Protein AF-A0A7C3FDF5-F1 (afdb_monomer)

Sequence (167 aa):
MTSFYELYRKFPKADCGYCGNASCVTALRKYFMGKFSLDECLYFKKQIYNKGDFTEKPTRKASPFPPGIRYISPCPSDSSMVTAEVSLNSSPDQIDYFDFITAEKIFGYNYGVMKISPTLGIARFEVDGKAVMAFSDGRVLVRRALDKKDAFWQLRTSIRRLWAAVN

Organism: NCBI:txid1867258

Structure (mmCIF, N/CA/C/O backbone):
data_AF-A0A7C3FDF5-F1
#
_entry.id   AF-A0A7C3FDF5-F1
#
loop_
_atom_site.group_PDB
_atom_site.id
_atom_site.type_symbol
_atom_site.label_atom_id
_atom_site.label_alt_id
_atom_site.label_comp_id
_atom_site.label_asym_id
_atom_site.label_entity_id
_atom_site.label_seq_id
_atom_site.pdbx_PDB_ins_code
_atom_site.Cartn_x
_atom_site.Cartn_y
_atom_site.Cartn_z
_atom_site.occupancy
_atom_site.B_iso_or_equiv
_atom_site.auth_seq_id
_atom_site.auth_comp_id
_atom_site.auth_asym_id
_atom_site.auth_atom_id
_atom_site.pdbx_PDB_model_num
ATOM 1 N N . MET A 1 1 ? 10.305 -3.057 16.492 1.00 65.69 1 MET A N 1
ATOM 2 C CA . MET A 1 1 ? 9.640 -2.146 15.538 1.00 65.69 1 MET A CA 1
ATOM 3 C C . MET A 1 1 ? 8.432 -2.870 14.999 1.00 65.69 1 MET A C 1
ATOM 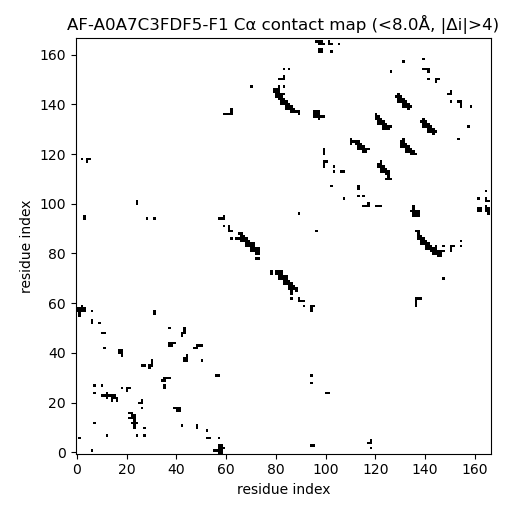5 O O . MET A 1 1 ? 8.612 -3.889 14.346 1.00 65.69 1 MET A O 1
ATOM 9 N N . THR A 1 2 ? 7.243 -2.381 15.324 1.00 81.25 2 THR A N 1
ATOM 10 C CA . THR A 1 2 ? 5.979 -2.975 14.885 1.00 81.25 2 THR A CA 1
ATOM 11 C C . THR A 1 2 ? 5.591 -2.386 13.529 1.00 81.25 2 THR A C 1
ATOM 13 O O . THR A 1 2 ? 5.561 -1.163 13.362 1.00 81.25 2 THR A O 1
ATOM 16 N N . SER A 1 3 ? 5.331 -3.244 12.546 1.00 84.31 3 SER A N 1
ATOM 17 C CA . SER A 1 3 ? 4.854 -2.840 11.219 1.00 84.31 3 SER A CA 1
ATOM 18 C C . SER A 1 3 ? 3.369 -2.467 11.251 1.00 84.31 3 SER A C 1
ATOM 20 O O . SER A 1 3 ? 2.602 -2.950 12.088 1.00 84.31 3 SER A O 1
ATOM 22 N N . PHE A 1 4 ? 2.923 -1.652 10.291 1.00 88.25 4 PHE A N 1
ATOM 23 C CA . P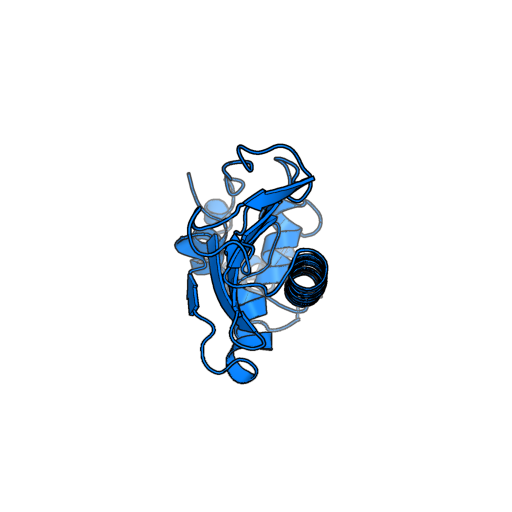HE A 1 4 ? 1.500 -1.326 10.162 1.00 88.25 4 PHE A CA 1
ATOM 24 C C . PHE A 1 4 ? 0.632 -2.582 9.992 1.00 88.25 4 PHE A C 1
ATOM 26 O O . PHE A 1 4 ? -0.439 -2.691 10.590 1.00 88.25 4 PHE A O 1
ATOM 33 N N . TYR A 1 5 ? 1.107 -3.563 9.222 1.00 88.25 5 TYR A N 1
ATOM 34 C CA . TYR A 1 5 ? 0.364 -4.798 8.997 1.00 88.25 5 TYR A CA 1
ATOM 35 C C . TYR A 1 5 ? 0.213 -5.649 10.266 1.00 88.25 5 TYR A C 1
ATOM 37 O O . TYR A 1 5 ? -0.842 -6.246 10.476 1.00 88.25 5 TYR A O 1
ATOM 45 N N . GLU A 1 6 ? 1.216 -5.689 11.145 1.00 89.19 6 GLU A N 1
ATOM 46 C CA . GLU A 1 6 ? 1.109 -6.378 12.440 1.00 89.19 6 GLU A CA 1
ATOM 47 C C . GLU A 1 6 ? 0.057 -5.737 13.346 1.00 89.19 6 GLU A C 1
ATOM 49 O O . GLU A 1 6 ? -0.726 -6.449 13.974 1.00 89.19 6 GLU A O 1
ATOM 54 N N . LEU A 1 7 ? -0.029 -4.406 13.353 1.00 91.94 7 LEU A N 1
ATOM 55 C CA . LEU A 1 7 ? -1.089 -3.685 14.062 1.00 91.94 7 LEU A CA 1
ATOM 56 C C . LEU A 1 7 ? -2.452 -3.990 13.429 1.00 91.94 7 LEU A C 1
ATOM 58 O O . LEU A 1 7 ? -3.402 -4.341 14.126 1.00 91.94 7 LEU A O 1
ATOM 62 N N . TYR A 1 8 ? -2.544 -3.976 12.097 1.00 92.38 8 TYR A N 1
ATOM 63 C CA . TYR A 1 8 ? -3.775 -4.341 11.397 1.00 92.38 8 TYR A CA 1
ATOM 64 C C . TYR A 1 8 ? -4.223 -5.780 11.692 1.00 92.38 8 TYR A C 1
ATOM 66 O O . TYR A 1 8 ? -5.422 -6.044 11.796 1.00 92.38 8 TYR A O 1
ATOM 74 N N . ARG A 1 9 ? -3.291 -6.719 11.907 1.00 91.75 9 ARG A N 1
ATOM 75 C CA . ARG A 1 9 ? -3.627 -8.099 12.291 1.00 91.75 9 ARG A CA 1
ATOM 76 C C . ARG A 1 9 ? -4.386 -8.185 13.615 1.00 91.75 9 ARG A C 1
ATOM 78 O O . ARG A 1 9 ? -5.173 -9.120 13.754 1.00 91.75 9 ARG A O 1
ATOM 85 N N . LYS A 1 10 ? -4.176 -7.235 14.526 1.00 93.62 10 LYS A N 1
ATOM 86 C CA . LYS A 1 10 ? -4.868 -7.130 15.818 1.00 93.62 10 LYS A CA 1
ATOM 87 C C . LYS A 1 10 ? -6.149 -6.290 15.754 1.00 93.62 10 LYS A C 1
ATOM 89 O O . LYS A 1 10 ? -6.921 -6.278 16.704 1.00 93.62 10 LYS A O 1
ATOM 94 N N . PHE A 1 11 ? -6.377 -5.569 14.658 1.00 95.19 11 PHE A N 1
ATOM 95 C CA . PHE A 1 11 ? -7.553 -4.719 14.481 1.00 95.19 11 PHE A CA 1
ATOM 96 C C . PHE A 1 11 ? -8.811 -5.566 14.172 1.00 95.19 11 PHE A C 1
ATOM 98 O O . PHE A 1 11 ? -8.668 -6.688 13.684 1.00 95.19 11 PHE A O 1
ATOM 105 N N . PRO A 1 12 ? -10.044 -5.060 14.393 1.00 95.00 12 PRO A N 1
ATOM 106 C CA . PRO A 1 12 ? -11.276 -5.838 14.206 1.00 95.00 12 PRO A CA 1
ATOM 107 C C . PRO A 1 12 ? -11.504 -6.509 12.843 1.00 95.00 12 PRO A C 1
ATOM 109 O O . PRO A 1 12 ? -12.179 -7.529 12.790 1.00 95.00 12 PRO A O 1
ATOM 112 N N . LYS A 1 13 ? -10.990 -5.944 11.739 1.00 94.38 13 LYS A N 1
ATOM 113 C CA . LYS A 1 13 ? -11.161 -6.448 10.349 1.00 94.38 13 LYS A CA 1
ATOM 114 C C . LYS A 1 13 ? -12.611 -6.715 9.912 1.00 94.38 13 LYS A C 1
ATOM 116 O O . LYS A 1 13 ? -12.838 -7.408 8.929 1.00 94.38 13 LYS A O 1
ATOM 121 N N . ALA A 1 14 ? -13.587 -6.154 10.619 1.00 94.12 14 ALA A N 1
ATOM 122 C CA . ALA A 1 14 ? -14.998 -6.353 10.315 1.00 94.12 14 ALA A CA 1
ATOM 123 C C . ALA A 1 14 ? -15.468 -5.566 9.081 1.00 94.12 14 ALA A C 1
ATOM 125 O O . ALA A 1 14 ? -16.544 -5.851 8.576 1.00 94.12 14 ALA A O 1
ATOM 126 N N . ASP A 1 15 ? -14.714 -4.540 8.655 1.00 93.06 15 ASP A N 1
ATOM 127 C CA . ASP A 1 15 ? -15.023 -3.671 7.505 1.00 93.06 15 ASP A CA 1
ATOM 128 C C . ASP A 1 15 ? -16.497 -3.184 7.475 1.00 93.06 15 ASP A C 1
ATOM 130 O O . ASP A 1 15 ? -17.104 -3.005 6.430 1.00 93.06 15 ASP A O 1
ATOM 134 N N . CYS A 1 16 ? -17.080 -2.951 8.658 1.00 94.19 16 CYS A N 1
ATOM 135 C CA . CYS A 1 16 ? -18.522 -2.726 8.837 1.00 94.19 16 CYS A CA 1
ATOM 136 C C . CYS A 1 16 ? -19.025 -1.303 8.532 1.00 94.19 16 CYS A C 1
ATOM 138 O O . CYS A 1 16 ? -20.226 -1.063 8.576 1.00 94.19 16 CYS A O 1
ATOM 140 N N . GLY A 1 17 ? -18.134 -0.333 8.314 1.00 93.12 17 GLY A N 1
ATOM 141 C CA . GLY A 1 17 ? -18.503 1.051 7.986 1.00 93.12 17 GLY A CA 1
ATOM 142 C C . GLY A 1 17 ? -19.109 1.899 9.118 1.00 93.12 17 GLY A C 1
ATOM 143 O O . GLY A 1 17 ? -19.191 3.115 8.969 1.00 93.12 17 GLY A O 1
ATOM 144 N N . TYR A 1 18 ? -19.471 1.324 10.273 1.00 95.06 18 TYR A N 1
ATOM 145 C CA . TYR A 1 18 ? -20.163 2.054 11.355 1.00 95.06 18 TYR A CA 1
ATOM 146 C C . TYR A 1 18 ? -19.396 3.249 11.938 1.00 95.06 18 TYR A C 1
ATOM 148 O O . TYR A 1 18 ? -20.007 4.145 12.508 1.00 95.06 18 TYR A O 1
ATOM 156 N N . CYS A 1 19 ? -18.069 3.275 11.804 1.00 94.44 19 CYS A N 1
ATOM 157 C CA . CYS A 1 19 ? -17.229 4.386 12.255 1.00 94.44 19 CYS A CA 1
ATOM 158 C C . CYS A 1 19 ? -16.948 5.428 11.156 1.00 94.44 19 CYS A C 1
ATOM 160 O O . CYS A 1 19 ? -15.964 6.159 11.243 1.00 94.44 19 CYS A O 1
ATOM 162 N N . GLY A 1 20 ? -17.738 5.443 10.074 1.00 92.88 20 GLY A N 1
ATOM 163 C CA . GLY A 1 20 ? -17.603 6.400 8.967 1.00 92.88 20 GLY A CA 1
ATOM 164 C C . GLY A 1 20 ? -16.381 6.180 8.066 1.00 92.88 20 GLY A C 1
ATOM 165 O O . GLY A 1 20 ? -16.082 7.007 7.207 1.00 92.88 20 GLY A O 1
ATOM 166 N N . ASN A 1 21 ? -15.651 5.077 8.247 1.00 92.44 21 ASN A N 1
ATOM 167 C CA . ASN A 1 21 ? -14.506 4.713 7.419 1.00 92.44 21 ASN A CA 1
ATOM 168 C C . ASN A 1 21 ? -14.864 3.565 6.476 1.00 92.44 21 ASN A C 1
ATOM 170 O O . ASN A 1 21 ? -15.474 2.588 6.899 1.00 92.44 21 ASN A O 1
ATOM 174 N N . ALA A 1 22 ? -14.418 3.664 5.220 1.00 87.75 22 ALA A N 1
ATOM 175 C CA . ALA A 1 22 ? -14.690 2.671 4.178 1.00 87.75 22 ALA A CA 1
ATOM 176 C C . ALA A 1 22 ? -14.137 1.272 4.503 1.00 87.75 22 ALA A C 1
ATOM 178 O O . ALA A 1 22 ? -14.660 0.272 4.025 1.00 87.75 22 ALA A O 1
ATOM 179 N N . SER A 1 23 ? -13.083 1.192 5.319 1.00 90.81 23 SER A N 1
ATOM 180 C CA . SER A 1 23 ? -12.529 -0.074 5.793 1.00 90.81 23 SER A CA 1
ATOM 181 C C . SER A 1 23 ? -11.848 0.079 7.152 1.00 90.81 23 SER A C 1
ATOM 183 O O . SER A 1 23 ? -11.477 1.179 7.582 1.00 90.81 23 SER A O 1
ATOM 185 N N . CYS A 1 24 ? -11.615 -1.051 7.815 1.00 93.38 24 CYS A N 1
ATOM 186 C CA . CYS A 1 24 ? -10.800 -1.139 9.017 1.00 93.38 24 CYS A CA 1
ATOM 187 C C . CYS A 1 24 ? -9.345 -0.704 8.774 1.00 93.38 24 CYS A C 1
ATOM 189 O O . CYS A 1 24 ? -8.730 -0.139 9.675 1.00 93.38 24 CYS A O 1
ATOM 191 N N . VAL A 1 25 ? -8.798 -0.932 7.572 1.00 91.38 25 VAL A N 1
ATOM 192 C CA . VAL A 1 25 ? -7.445 -0.473 7.207 1.00 91.38 25 VAL A CA 1
ATOM 193 C C . VAL A 1 25 ? -7.402 1.052 7.176 1.00 91.38 25 VAL A C 1
ATOM 195 O O . VAL A 1 25 ? -6.528 1.664 7.790 1.00 91.38 25 VAL A O 1
ATOM 198 N N . THR A 1 26 ? -8.381 1.673 6.514 1.00 89.19 26 THR A N 1
ATOM 199 C CA . THR A 1 26 ? -8.517 3.131 6.427 1.00 89.19 26 THR A CA 1
ATOM 200 C C . THR A 1 26 ? -8.682 3.754 7.812 1.00 89.19 26 THR A C 1
ATOM 202 O O . THR A 1 26 ? -8.021 4.745 8.116 1.00 89.19 26 THR A O 1
ATOM 205 N N . ALA A 1 27 ? -9.511 3.156 8.675 1.00 93.50 27 ALA A N 1
ATOM 206 C CA . ALA A 1 27 ? -9.689 3.612 10.054 1.00 93.50 27 ALA A CA 1
ATOM 207 C C . ALA A 1 27 ? -8.366 3.577 10.840 1.00 93.50 27 ALA A C 1
ATOM 209 O O . ALA A 1 27 ? -7.990 4.571 11.460 1.00 93.50 27 ALA A O 1
ATOM 210 N N . LEU A 1 28 ? -7.617 2.471 10.760 1.00 93.56 28 LEU A N 1
ATOM 211 C CA . LEU A 1 28 ? -6.325 2.335 11.436 1.00 93.56 28 LEU A CA 1
ATOM 212 C C . LEU A 1 28 ? -5.273 3.314 10.890 1.00 93.56 28 LEU A C 1
ATOM 214 O O . LEU A 1 28 ? -4.507 3.889 11.661 1.00 93.56 28 LEU A O 1
ATOM 218 N N . ARG A 1 29 ? -5.250 3.564 9.574 1.00 89.56 29 ARG A N 1
ATOM 219 C CA . ARG A 1 29 ? -4.400 4.614 8.986 1.00 89.56 29 ARG A CA 1
ATOM 220 C C . ARG A 1 29 ? -4.748 5.984 9.560 1.00 89.56 29 ARG A C 1
ATOM 222 O O . ARG A 1 29 ? -3.861 6.691 10.028 1.00 89.56 29 ARG A O 1
ATOM 229 N N . LYS A 1 30 ? -6.033 6.356 9.556 1.00 90.00 30 LYS A N 1
ATOM 230 C CA . LYS A 1 30 ? -6.480 7.648 10.093 1.00 90.00 30 LYS A CA 1
ATOM 231 C C . LYS A 1 30 ? -6.173 7.791 11.582 1.00 90.00 30 LYS A C 1
ATOM 233 O O . LYS A 1 30 ? -5.816 8.893 11.987 1.00 90.00 30 LYS A O 1
ATOM 238 N N . TYR A 1 31 ? -6.242 6.707 12.360 1.00 93.25 31 TYR A N 1
ATOM 239 C CA . TYR A 1 31 ? -5.860 6.703 13.776 1.00 93.25 31 TYR A CA 1
ATOM 240 C C . TYR A 1 31 ? -4.420 7.189 13.963 1.00 93.25 31 TYR A C 1
ATOM 242 O O . TYR A 1 31 ? -4.175 8.188 14.633 1.00 93.25 31 TYR A O 1
ATOM 250 N N . PHE A 1 32 ? -3.469 6.555 13.278 1.00 90.69 32 PHE A N 1
ATOM 251 C CA . PHE A 1 32 ? -2.052 6.922 13.360 1.00 90.69 32 PHE A CA 1
ATOM 252 C C . PHE A 1 32 ? -1.712 8.264 12.689 1.00 90.69 32 PHE A C 1
ATOM 254 O O . PHE A 1 32 ? -0.624 8.798 12.901 1.00 90.69 32 PHE A O 1
ATOM 261 N N . MET A 1 33 ? -2.633 8.823 11.899 1.00 87.00 33 MET A N 1
ATOM 262 C CA . MET A 1 33 ? -2.560 10.192 11.374 1.00 87.00 33 MET A CA 1
ATOM 263 C C . MET A 1 33 ? -3.216 11.233 12.299 1.00 87.00 33 MET A C 1
ATOM 265 O O . MET A 1 33 ? -3.264 12.405 11.930 1.00 87.00 33 MET A O 1
ATOM 269 N N . GLY A 1 34 ? -3.768 10.830 13.449 1.00 89.94 34 GLY A N 1
ATOM 270 C CA . GLY A 1 34 ? -4.484 11.724 14.366 1.00 89.94 34 GLY A CA 1
ATOM 271 C C . GLY A 1 34 ? -5.836 12.218 13.838 1.00 89.94 34 GLY A C 1
ATOM 272 O O . GLY A 1 34 ? -6.342 13.233 14.301 1.00 89.94 34 GLY A O 1
ATOM 273 N N . LYS A 1 35 ? -6.417 11.529 12.848 1.00 91.00 35 LYS A N 1
ATOM 274 C CA . LYS A 1 35 ? -7.685 11.890 12.181 1.00 91.00 35 LYS A CA 1
ATOM 275 C C . LYS A 1 35 ? -8.860 10.983 12.561 1.00 91.00 35 LYS A C 1
ATOM 277 O O . LYS A 1 35 ? -9.898 11.035 11.908 1.00 91.00 35 LYS A O 1
ATOM 282 N N . PHE A 1 36 ? -8.666 10.092 13.526 1.00 94.25 36 PHE A N 1
ATOM 283 C CA . PHE A 1 36 ? -9.662 9.129 13.988 1.00 94.25 36 PHE A CA 1
ATOM 284 C C . PHE A 1 36 ? -9.312 8.685 15.407 1.00 94.25 36 PHE A C 1
ATOM 286 O O . PHE A 1 36 ? -8.146 8.415 15.692 1.00 94.25 36 PHE A O 1
ATOM 293 N N . SER A 1 37 ? -10.302 8.580 16.285 1.00 95.88 37 SER A N 1
ATOM 294 C CA . SER A 1 37 ? -10.173 7.985 17.612 1.00 95.88 37 SER A CA 1
ATOM 295 C C . SER A 1 37 ? -10.669 6.542 17.604 1.00 95.88 37 SER A C 1
ATOM 297 O O . SER A 1 37 ? -11.707 6.229 17.024 1.00 95.88 37 SER A O 1
ATOM 299 N N . LEU A 1 38 ? -9.979 5.644 18.317 1.00 96.12 38 LEU A N 1
ATOM 300 C CA . LEU A 1 38 ? -10.453 4.263 18.473 1.00 96.12 38 LEU A CA 1
ATOM 301 C C . LEU A 1 38 ? -11.834 4.196 19.143 1.00 96.12 38 LEU A C 1
ATOM 303 O O . LEU A 1 38 ? -12.577 3.259 18.877 1.00 96.12 38 LEU A O 1
ATOM 307 N N . ASP A 1 39 ? -12.220 5.192 19.945 1.00 95.75 39 ASP A N 1
ATOM 308 C CA . ASP A 1 39 ? -13.555 5.282 20.557 1.00 95.75 39 ASP A CA 1
ATOM 309 C C . ASP A 1 39 ? -14.701 5.446 19.553 1.00 95.75 39 ASP A C 1
ATOM 311 O O . ASP A 1 39 ? -15.846 5.096 19.849 1.00 95.75 39 ASP A O 1
ATOM 315 N N . GLU A 1 40 ? -14.403 5.924 18.347 1.00 96.00 40 GLU A N 1
ATOM 316 C CA . GLU A 1 40 ? -15.375 6.014 17.258 1.00 96.00 40 GLU A CA 1
ATOM 317 C C . GLU A 1 40 ? -15.667 4.632 16.639 1.00 96.00 40 GLU A C 1
ATOM 319 O O . GLU A 1 40 ? -16.674 4.443 15.958 1.00 96.00 40 GLU A O 1
ATOM 324 N N . CYS A 1 41 ? -14.817 3.626 16.880 1.00 96.81 41 CYS A N 1
ATOM 325 C CA . CYS A 1 41 ? -15.053 2.254 16.442 1.00 96.81 41 CYS A CA 1
ATOM 326 C C . CYS A 1 41 ? -15.931 1.493 17.442 1.00 96.81 41 CYS A C 1
ATOM 328 O O . CYS A 1 41 ? -15.565 1.312 18.604 1.00 96.81 41 CYS A O 1
ATOM 330 N N . LEU A 1 42 ? -17.038 0.924 16.955 1.00 96.31 42 LEU A N 1
ATOM 331 C CA . LEU A 1 42 ? -17.983 0.143 17.761 1.00 96.31 42 LEU A CA 1
ATOM 332 C C . LEU A 1 42 ? -17.311 -0.973 18.583 1.00 96.31 42 LEU A C 1
ATOM 334 O O . LEU A 1 42 ? -17.684 -1.196 19.733 1.00 96.31 42 LEU A O 1
ATOM 338 N N . TYR A 1 43 ? -16.318 -1.658 18.012 1.00 96.06 43 TYR A N 1
ATOM 339 C CA . TYR A 1 43 ? -15.626 -2.778 18.657 1.00 96.06 43 TYR A CA 1
ATOM 340 C C . TYR A 1 43 ? -14.735 -2.339 19.825 1.00 96.06 43 TYR A C 1
ATOM 342 O O . TYR A 1 43 ? -14.676 -3.025 20.843 1.00 96.06 43 TYR A O 1
ATOM 350 N N . PHE A 1 44 ? -14.084 -1.181 19.713 1.00 96.38 44 PHE A N 1
ATOM 351 C CA . PHE A 1 44 ? -13.287 -0.612 20.802 1.00 96.38 44 PHE A CA 1
ATOM 352 C C . PHE A 1 44 ? -14.170 0.089 21.836 1.00 96.38 44 PHE A C 1
ATOM 354 O O . PHE A 1 44 ? -13.912 -0.032 23.031 1.00 96.38 44 PHE A O 1
ATOM 361 N N . LYS A 1 45 ? -15.259 0.742 21.406 1.00 94.81 45 LYS A N 1
ATOM 362 C CA . LYS A 1 45 ? -16.271 1.323 22.303 1.00 94.81 45 LYS A CA 1
ATOM 363 C C . LYS A 1 45 ? -16.918 0.264 23.198 1.00 94.81 45 LYS A C 1
ATOM 365 O O . LYS A 1 45 ? -17.132 0.505 24.379 1.00 94.81 45 LYS A O 1
ATOM 370 N N . LYS A 1 46 ? -17.193 -0.923 22.646 1.00 95.31 46 LYS A N 1
ATOM 371 C CA . LYS A 1 46 ? -17.691 -2.097 23.386 1.00 95.31 46 LYS A CA 1
ATOM 372 C C . LYS A 1 46 ? -16.603 -2.862 24.151 1.00 95.31 46 LYS A C 1
ATOM 374 O O . LYS A 1 46 ? -16.909 -3.899 24.722 1.00 95.31 46 LYS A O 1
ATOM 379 N N . GLN A 1 47 ? -15.356 -2.383 24.137 1.00 93.00 47 GLN A N 1
ATOM 380 C CA . GLN A 1 47 ? -14.213 -3.013 24.810 1.00 93.00 47 GLN A CA 1
ATOM 381 C C . GLN A 1 47 ? -13.948 -4.467 24.371 1.00 93.00 47 GLN A C 1
ATOM 383 O O . GLN A 1 47 ? -13.387 -5.257 25.120 1.00 93.00 47 GLN A O 1
ATOM 388 N N . ILE A 1 48 ? -14.320 -4.823 23.135 1.00 94.38 48 ILE A N 1
ATOM 389 C CA . ILE A 1 48 ? -14.049 -6.151 22.557 1.00 94.38 48 ILE A CA 1
ATOM 390 C C . ILE A 1 48 ? -12.560 -6.277 22.194 1.00 94.38 48 ILE A C 1
ATOM 392 O O . ILE A 1 48 ? -11.995 -7.365 22.229 1.00 94.38 48 ILE A O 1
ATOM 396 N N . TYR A 1 49 ? -11.922 -5.154 21.850 1.00 94.06 49 TYR A N 1
ATOM 397 C CA . TYR A 1 49 ? -10.507 -5.072 21.491 1.00 94.06 49 TYR A CA 1
ATOM 398 C C . TYR A 1 49 ? -9.765 -4.118 22.424 1.00 94.06 49 TYR A C 1
ATOM 400 O O . TYR A 1 49 ? -10.298 -3.081 22.829 1.00 94.06 49 TYR A O 1
ATOM 408 N N . ASN A 1 50 ? -8.510 -4.452 22.726 1.00 92.50 50 ASN A N 1
ATOM 409 C CA . ASN A 1 50 ? -7.662 -3.656 23.601 1.00 92.50 50 ASN A CA 1
ATOM 410 C C . ASN A 1 50 ? -7.040 -2.476 22.837 1.00 92.50 50 ASN A C 1
ATOM 412 O O . ASN A 1 50 ? -6.327 -2.656 21.853 1.00 92.50 50 ASN A O 1
ATOM 416 N N . LYS A 1 51 ? -7.280 -1.250 23.311 1.00 93.25 51 LYS A N 1
ATOM 417 C CA . LYS A 1 51 ? -6.664 -0.036 22.746 1.00 93.25 51 LYS A CA 1
ATOM 418 C C . LYS A 1 51 ? -5.154 0.031 22.998 1.00 93.25 51 LYS A C 1
ATOM 420 O O . LYS A 1 51 ? -4.439 0.642 22.211 1.00 93.25 51 LYS A O 1
ATOM 425 N N . GLY A 1 52 ? -4.675 -0.603 24.071 1.00 92.00 52 GLY A N 1
ATOM 426 C CA . GLY A 1 52 ? -3.262 -0.638 24.453 1.00 92.00 52 GLY A CA 1
ATOM 427 C C . GLY A 1 52 ? -2.354 -1.294 23.411 1.00 92.00 52 GLY A C 1
ATOM 428 O O . GLY A 1 52 ? -1.170 -0.986 23.366 1.00 92.00 52 GLY A O 1
ATOM 429 N N . ASP A 1 53 ? -2.908 -2.124 22.522 1.00 91.19 53 ASP A N 1
ATOM 430 C CA . ASP A 1 53 ? -2.175 -2.726 21.403 1.00 91.19 53 ASP A CA 1
ATOM 431 C C . ASP A 1 53 ? -1.749 -1.720 20.318 1.00 91.19 53 ASP A C 1
ATOM 433 O O . ASP A 1 53 ? -0.974 -2.079 19.430 1.00 91.19 53 ASP A O 1
ATOM 437 N N . PHE A 1 54 ? -2.256 -0.482 20.364 1.00 93.25 54 PHE A N 1
ATOM 438 C CA . PHE A 1 54 ? -2.100 0.524 19.308 1.00 93.25 54 PHE A CA 1
ATOM 439 C C . PHE A 1 54 ? -1.375 1.795 19.774 1.00 93.25 54 PHE A C 1
ATOM 441 O O . PHE A 1 54 ? -1.438 2.821 19.106 1.00 93.25 54 PHE A O 1
ATOM 448 N N . THR A 1 55 ? -0.679 1.749 20.909 1.00 88.12 55 THR A N 1
ATOM 449 C CA . THR A 1 55 ? 0.041 2.906 21.471 1.00 88.12 55 THR A CA 1
ATOM 450 C C . THR A 1 55 ? 1.307 3.262 20.693 1.00 88.12 55 THR A C 1
ATOM 452 O O . THR A 1 55 ? 1.664 4.435 20.591 1.00 88.12 55 THR A O 1
ATOM 455 N N . GLU A 1 56 ? 1.981 2.269 20.113 1.00 86.38 56 GLU A N 1
ATOM 456 C CA . GLU A 1 56 ? 3.178 2.481 19.303 1.00 86.38 56 GLU A CA 1
ATOM 457 C C . GLU A 1 56 ? 2.811 2.841 17.860 1.00 86.38 56 GLU A C 1
ATOM 459 O O . GLU A 1 56 ? 2.163 2.066 17.149 1.00 86.38 56 GLU A O 1
ATOM 464 N N . LYS A 1 57 ? 3.280 4.007 17.392 1.00 85.12 57 LYS A N 1
ATOM 465 C CA . LYS A 1 57 ? 3.168 4.378 15.977 1.00 85.12 57 LYS A CA 1
ATOM 466 C C . LYS A 1 57 ? 3.970 3.368 15.140 1.00 85.12 57 LYS A C 1
ATOM 468 O O . LYS A 1 57 ? 5.125 3.086 15.481 1.00 85.12 57 LYS A O 1
ATOM 473 N N . PRO A 1 58 ? 3.406 2.836 14.040 1.00 84.62 58 PRO A N 1
ATOM 474 C CA . PRO A 1 58 ? 4.141 1.944 13.158 1.00 84.62 58 PRO A CA 1
ATOM 475 C C . PRO A 1 58 ? 5.406 2.641 12.664 1.00 84.62 58 PRO A C 1
ATOM 477 O O . PRO A 1 58 ? 5.388 3.809 12.271 1.00 84.62 58 PRO A O 1
ATOM 480 N N . THR A 1 59 ? 6.515 1.914 12.714 1.00 72.06 59 THR A N 1
ATOM 481 C CA . THR A 1 59 ? 7.835 2.429 12.346 1.00 72.06 59 THR A CA 1
ATOM 482 C C . THR A 1 59 ? 8.183 1.991 10.937 1.00 72.06 59 THR A C 1
ATOM 484 O O . THR A 1 59 ? 7.927 0.854 10.541 1.00 72.06 59 THR A O 1
ATOM 487 N N . ARG A 1 60 ? 8.791 2.901 10.174 1.00 69.50 60 ARG A N 1
ATOM 488 C CA . ARG A 1 60 ? 9.184 2.654 8.790 1.00 69.50 60 ARG A CA 1
ATOM 489 C C . ARG A 1 60 ? 10.637 3.038 8.557 1.00 69.50 60 ARG A C 1
ATOM 491 O O . ARG A 1 60 ? 11.121 4.043 9.069 1.00 69.50 60 ARG A O 1
ATOM 498 N N . LYS A 1 61 ? 11.320 2.253 7.723 1.00 63.38 61 LYS A N 1
ATOM 499 C CA . LYS A 1 61 ? 12.581 2.671 7.109 1.00 63.38 61 LYS A CA 1
ATOM 500 C C . LYS A 1 61 ? 12.246 3.600 5.945 1.00 63.38 61 LYS A C 1
ATOM 502 O O . LYS A 1 61 ? 11.572 3.183 5.003 1.00 63.38 61 LYS A O 1
ATOM 507 N N . ALA A 1 62 ? 12.663 4.861 6.036 1.00 64.50 62 ALA A N 1
ATOM 508 C CA . ALA A 1 62 ? 12.592 5.775 4.902 1.00 64.50 62 ALA A CA 1
ATOM 509 C C . ALA A 1 62 ? 13.307 5.151 3.693 1.00 64.50 62 ALA A C 1
ATOM 511 O O . ALA A 1 62 ? 14.253 4.375 3.868 1.00 64.50 62 ALA A O 1
ATOM 512 N N . SER A 1 63 ? 12.863 5.488 2.478 1.00 68.81 63 SER A N 1
ATOM 513 C CA . SER A 1 63 ? 13.636 5.134 1.288 1.00 68.81 63 SER A CA 1
ATOM 514 C C . SER A 1 63 ? 15.057 5.686 1.466 1.00 68.81 63 SER A C 1
ATOM 516 O O . SER A 1 63 ? 15.201 6.883 1.725 1.00 68.81 63 SER A O 1
ATOM 518 N N . PRO A 1 64 ? 16.114 4.865 1.326 1.00 69.00 64 PRO A N 1
ATOM 519 C CA . PRO A 1 64 ? 17.490 5.349 1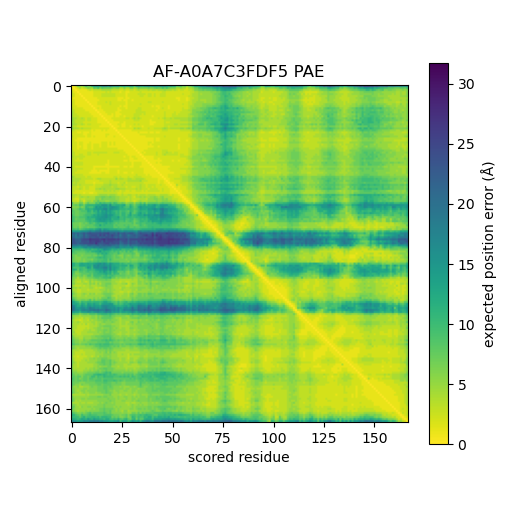.423 1.00 69.00 64 PRO A CA 1
ATOM 520 C C . PRO A 1 64 ? 17.880 6.222 0.218 1.00 69.00 64 PRO A C 1
ATOM 522 O O . PRO A 1 64 ? 18.999 6.725 0.153 1.00 69.00 64 PRO A O 1
ATOM 525 N N . PHE A 1 65 ? 16.985 6.377 -0.763 1.00 72.38 65 PHE A N 1
ATOM 526 C CA . PHE A 1 65 ? 17.250 7.075 -2.008 1.00 72.38 65 PHE A CA 1
ATOM 527 C C . PHE A 1 65 ? 16.488 8.401 -2.097 1.00 72.38 65 PHE A C 1
ATOM 529 O O . PHE A 1 65 ? 15.292 8.433 -1.789 1.00 72.38 65 PHE A O 1
ATOM 536 N N . PRO A 1 66 ? 17.145 9.480 -2.574 1.00 80.00 66 PRO A N 1
ATOM 537 C CA . PRO A 1 66 ? 16.476 10.744 -2.841 1.00 80.00 66 PRO A CA 1
ATOM 538 C C . PRO A 1 66 ? 15.364 10.571 -3.885 1.00 80.00 66 PRO A C 1
ATOM 540 O O . PRO A 1 66 ? 15.492 9.720 -4.775 1.00 80.00 66 PRO A O 1
ATOM 543 N N . PRO A 1 67 ? 14.300 11.392 -3.818 1.00 84.31 67 PRO A N 1
ATOM 544 C CA . PRO A 1 67 ? 13.234 11.360 -4.804 1.00 84.31 67 PRO A CA 1
ATOM 545 C C . PRO A 1 67 ? 13.760 11.568 -6.227 1.00 84.31 67 PRO A C 1
ATOM 547 O O . PRO A 1 67 ? 14.619 12.417 -6.462 1.00 84.31 67 PRO A O 1
ATOM 550 N N . GLY A 1 68 ? 13.235 10.808 -7.185 1.00 86.12 68 GLY A N 1
ATOM 551 C CA . GLY A 1 68 ? 13.649 10.899 -8.586 1.00 86.12 68 GLY A CA 1
ATOM 552 C C . GLY A 1 68 ? 13.543 9.576 -9.334 1.00 86.12 68 GLY A C 1
ATOM 553 O O . GLY A 1 68 ? 13.267 8.535 -8.739 1.00 86.12 68 GLY A O 1
ATOM 554 N N . ILE A 1 69 ? 13.760 9.632 -10.650 1.00 88.56 69 ILE A N 1
ATOM 555 C CA . ILE A 1 69 ? 13.761 8.464 -11.540 1.00 88.56 69 ILE A CA 1
ATOM 556 C C . ILE A 1 69 ? 15.200 8.147 -11.940 1.00 88.56 69 ILE A C 1
ATOM 558 O O . ILE A 1 69 ? 15.946 9.028 -12.365 1.00 88.56 69 ILE A O 1
ATOM 562 N N . ARG A 1 70 ? 15.575 6.876 -11.841 1.00 89.81 70 ARG A N 1
ATOM 563 C CA . ARG A 1 70 ? 16.861 6.335 -12.274 1.00 89.81 70 ARG A CA 1
ATOM 564 C C . ARG A 1 70 ? 16.617 5.292 -13.345 1.00 89.81 70 ARG A C 1
ATOM 566 O O . ARG A 1 70 ? 15.778 4.416 -13.169 1.00 89.81 70 ARG A O 1
ATOM 573 N N . TYR A 1 71 ? 17.374 5.378 -14.429 1.00 87.19 71 TYR A N 1
ATOM 574 C CA . TYR A 1 71 ? 17.374 4.379 -15.490 1.00 87.19 71 T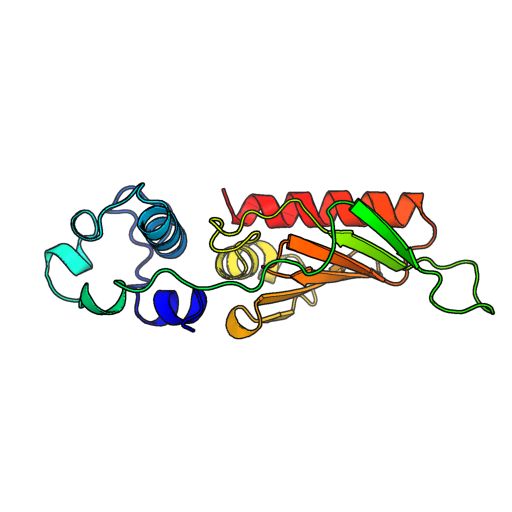YR A CA 1
ATOM 575 C C . TYR A 1 71 ? 18.665 3.572 -15.392 1.00 87.19 71 TYR A C 1
ATOM 577 O O . TYR A 1 71 ? 19.751 4.143 -15.319 1.00 87.19 71 TYR A O 1
ATOM 585 N N . ILE A 1 72 ? 18.530 2.254 -15.363 1.00 85.25 72 ILE A N 1
ATOM 586 C CA . ILE A 1 72 ? 19.599 1.278 -15.200 1.00 85.25 72 ILE A CA 1
ATOM 587 C C . ILE A 1 72 ? 19.568 0.381 -16.433 1.00 85.25 72 ILE A C 1
ATOM 589 O O . ILE A 1 72 ? 18.560 -0.279 -16.701 1.00 85.25 72 ILE A O 1
ATOM 593 N N . SER A 1 73 ? 20.669 0.340 -17.175 1.00 78.19 73 SER A N 1
ATOM 594 C CA . SER A 1 73 ? 20.844 -0.637 -18.248 1.00 78.19 73 SER A CA 1
ATOM 595 C C . SER A 1 73 ? 21.186 -1.993 -17.617 1.00 78.19 73 SER A C 1
ATOM 597 O O . SER A 1 73 ? 22.184 -2.079 -16.900 1.00 78.19 73 SER A O 1
ATOM 599 N N . PRO A 1 74 ? 20.368 -3.043 -17.813 1.00 65.56 74 PRO A N 1
ATOM 600 C CA . PRO A 1 74 ? 20.519 -4.311 -17.102 1.00 65.56 74 PRO A CA 1
ATOM 601 C C . PRO A 1 74 ? 21.745 -5.120 -17.557 1.00 65.56 74 PRO A C 1
ATOM 603 O O . PRO A 1 74 ? 22.222 -5.950 -16.789 1.00 65.56 74 PRO A O 1
ATOM 606 N N . CYS A 1 75 ? 22.263 -4.880 -18.769 1.00 64.75 75 CYS A N 1
ATOM 607 C CA . CYS A 1 75 ? 23.475 -5.510 -19.291 1.00 64.75 75 CYS A CA 1
ATOM 608 C C . CYS A 1 75 ? 24.150 -4.623 -20.362 1.00 64.75 75 CYS A C 1
ATOM 610 O O . CYS A 1 75 ? 23.434 -4.038 -21.174 1.00 64.75 75 CYS A O 1
ATOM 612 N N . PRO A 1 76 ? 25.494 -4.543 -20.440 1.00 64.12 76 PRO A N 1
ATOM 613 C CA . PRO A 1 76 ? 26.186 -3.852 -21.536 1.00 64.12 76 PRO A CA 1
ATOM 614 C C . PRO A 1 76 ? 25.936 -4.469 -22.922 1.00 64.12 76 PRO A C 1
ATOM 616 O O . PRO A 1 76 ? 26.044 -3.769 -23.923 1.00 64.12 76 PRO A O 1
ATOM 619 N N . SER A 1 77 ? 25.615 -5.768 -22.985 1.00 62.19 77 SER A N 1
ATOM 620 C CA . SER A 1 77 ? 25.416 -6.514 -24.237 1.00 62.19 77 SER A CA 1
ATOM 621 C C . SER A 1 77 ? 23.979 -6.510 -24.767 1.00 62.19 77 SER A C 1
ATOM 623 O O . SER A 1 77 ? 23.765 -6.919 -25.902 1.00 62.19 77 SER A O 1
ATOM 625 N N . ASP A 1 78 ? 23.008 -6.030 -23.984 1.00 61.16 78 ASP A N 1
ATOM 626 C CA . ASP A 1 78 ? 21.619 -5.853 -24.418 1.00 61.16 78 ASP A CA 1
ATOM 627 C C . ASP A 1 78 ? 21.158 -4.440 -24.047 1.00 61.16 78 ASP A C 1
ATOM 629 O O . ASP A 1 78 ? 20.491 -4.198 -23.038 1.00 61.16 78 ASP A O 1
ATOM 633 N N . SER A 1 79 ? 21.610 -3.478 -24.855 1.00 62.22 79 SER A N 1
ATOM 634 C CA . SER A 1 79 ? 21.340 -2.047 -24.683 1.00 62.22 79 SER A CA 1
ATOM 635 C C . SER A 1 79 ? 19.900 -1.656 -25.015 1.00 62.22 79 SER A C 1
ATOM 637 O O . SER A 1 79 ? 19.525 -0.501 -24.806 1.00 62.22 79 SER A O 1
ATOM 639 N N . SER A 1 80 ? 19.106 -2.598 -25.535 1.00 68.69 80 SER A N 1
ATOM 640 C CA . SER A 1 80 ? 17.734 -2.343 -25.954 1.00 68.69 80 SER A CA 1
ATOM 641 C C . SER A 1 80 ? 16.803 -2.176 -24.756 1.00 68.69 80 SER A C 1
ATOM 643 O O . SER A 1 80 ? 15.948 -1.303 -24.775 1.00 68.69 80 SER A O 1
ATOM 645 N N . MET A 1 81 ? 16.995 -2.940 -23.677 1.00 76.81 81 MET A N 1
ATOM 646 C CA . MET A 1 81 ? 16.091 -2.905 -22.530 1.00 76.81 81 MET A CA 1
ATOM 647 C C . MET A 1 81 ? 16.559 -1.972 -21.419 1.00 76.81 81 MET A C 1
ATOM 649 O O . MET A 1 81 ? 17.744 -1.825 -21.124 1.00 76.81 81 MET A O 1
ATOM 653 N N . VAL A 1 82 ? 15.589 -1.394 -20.718 1.00 84.69 82 VAL A N 1
ATOM 654 C CA . VAL A 1 82 ? 15.816 -0.472 -19.609 1.00 84.69 82 VAL A CA 1
ATOM 655 C C . VAL A 1 82 ? 15.123 -0.993 -18.352 1.00 84.69 82 VAL A C 1
ATOM 657 O O . VAL A 1 82 ? 13.983 -1.462 -18.372 1.00 84.69 82 VAL A O 1
ATOM 660 N N . THR A 1 83 ? 15.818 -0.911 -17.222 1.00 87.69 83 THR A N 1
ATOM 661 C CA . THR A 1 83 ? 15.202 -0.971 -15.894 1.00 87.69 83 THR A CA 1
ATOM 662 C C . THR A 1 83 ? 15.054 0.452 -15.381 1.00 87.69 83 THR A C 1
ATOM 664 O O . THR A 1 83 ? 15.98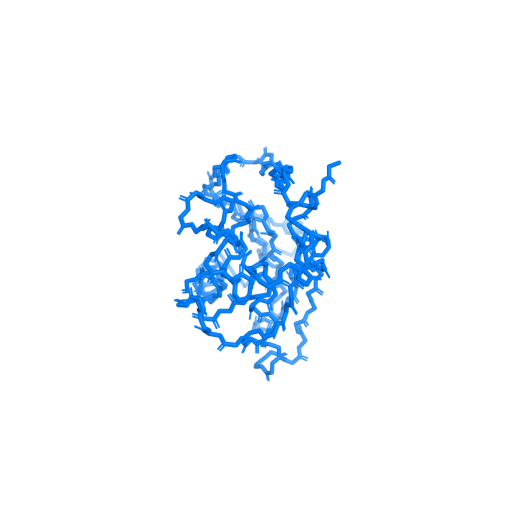2 1.245 -15.503 1.00 87.69 83 THR A O 1
ATOM 667 N N . ALA A 1 84 ? 13.907 0.802 -14.811 1.00 90.00 84 ALA A N 1
ATOM 668 C CA . ALA A 1 84 ? 13.708 2.112 -14.207 1.00 90.00 84 ALA A CA 1
ATOM 669 C C . ALA A 1 84 ? 13.241 1.977 -12.763 1.00 90.00 84 ALA A C 1
ATOM 671 O O . ALA A 1 84 ? 12.316 1.222 -12.474 1.00 90.00 84 ALA A O 1
ATOM 672 N N . GLU A 1 85 ? 13.870 2.725 -11.868 1.00 90.88 85 GLU A N 1
ATOM 673 C CA . GLU A 1 85 ? 13.473 2.850 -10.470 1.00 90.88 85 GLU A CA 1
ATOM 674 C C . GLU A 1 85 ? 13.045 4.289 -10.211 1.00 90.88 85 GLU A C 1
ATOM 676 O O . GLU A 1 85 ? 13.766 5.225 -10.548 1.00 90.88 85 GLU A O 1
ATOM 681 N N . VAL A 1 86 ? 11.888 4.474 -9.589 1.00 90.62 86 VAL A N 1
ATOM 682 C CA . VAL A 1 86 ? 11.494 5.752 -9.006 1.00 90.62 86 VAL A CA 1
ATOM 683 C C . VAL A 1 86 ? 11.508 5.636 -7.494 1.00 90.62 86 VAL A C 1
ATOM 685 O O . VAL A 1 86 ? 11.018 4.660 -6.930 1.00 90.62 86 VAL A O 1
ATOM 688 N N . SER A 1 87 ? 12.049 6.655 -6.841 1.00 89.44 87 SER A N 1
ATOM 689 C CA . SER A 1 87 ? 11.834 6.905 -5.419 1.00 89.44 87 SER A CA 1
ATOM 690 C C . SER A 1 87 ? 10.868 8.072 -5.296 1.00 89.44 87 SER A C 1
ATOM 692 O O . SER A 1 87 ? 11.133 9.160 -5.810 1.00 89.44 87 SER A O 1
ATOM 694 N N . LEU A 1 88 ? 9.714 7.833 -4.682 1.00 84.75 88 LEU A N 1
ATOM 695 C CA . LEU A 1 88 ? 8.727 8.877 -4.439 1.00 84.75 88 LEU A CA 1
ATOM 696 C C . LEU A 1 88 ? 9.072 9.651 -3.167 1.00 84.75 88 LEU A C 1
ATOM 698 O O . LEU A 1 88 ? 9.744 9.139 -2.274 1.00 84.75 88 LEU A O 1
ATOM 702 N N . ASN A 1 89 ? 8.611 10.899 -3.087 1.00 78.62 89 ASN A N 1
ATOM 703 C CA . ASN A 1 89 ? 8.844 11.726 -1.910 1.00 78.62 89 ASN A CA 1
ATOM 704 C C . ASN A 1 89 ? 8.028 11.189 -0.724 1.00 78.62 89 ASN A C 1
ATOM 706 O O . ASN A 1 89 ? 6.824 11.430 -0.640 1.00 78.62 89 ASN A O 1
ATOM 710 N N . SER A 1 90 ? 8.669 10.415 0.151 1.00 68.00 90 SER A N 1
ATOM 711 C CA . SER A 1 90 ? 8.055 9.852 1.351 1.00 68.00 90 SER A CA 1
ATOM 712 C C . SER A 1 90 ? 8.472 10.626 2.596 1.00 68.00 90 SER A C 1
ATOM 714 O O . SER A 1 90 ? 9.667 10.795 2.832 1.00 68.00 90 SER A O 1
ATOM 716 N N . SER A 1 91 ? 7.506 11.025 3.423 1.00 65.44 91 SER A N 1
ATOM 717 C CA . SER A 1 91 ? 7.781 11.609 4.741 1.00 65.44 91 SER A CA 1
ATOM 718 C C . SER A 1 91 ? 7.968 10.514 5.804 1.00 65.44 91 SER A C 1
ATOM 720 O O . SER A 1 91 ? 7.257 9.505 5.743 1.00 65.44 91 SER A O 1
ATOM 722 N N . PRO A 1 92 ? 8.845 10.706 6.811 1.00 62.94 92 PRO A N 1
ATOM 723 C CA . PRO A 1 92 ? 8.911 9.847 7.998 1.00 62.94 92 PRO A CA 1
ATOM 724 C C . PRO A 1 92 ? 7.570 9.709 8.737 1.00 62.94 92 PRO A C 1
ATOM 726 O O . PRO A 1 92 ? 7.325 8.693 9.382 1.00 62.94 92 PRO A O 1
ATOM 729 N N . ASP A 1 93 ? 6.680 10.698 8.614 1.00 65.12 93 ASP A N 1
ATOM 730 C CA . ASP A 1 93 ? 5.359 10.679 9.251 1.00 65.12 93 ASP A CA 1
ATOM 731 C C . ASP A 1 93 ? 4.315 9.841 8.512 1.00 65.12 93 ASP A C 1
ATOM 733 O O . ASP A 1 93 ? 3.230 9.589 9.046 1.00 65.12 93 ASP A O 1
ATOM 737 N N . GLN A 1 94 ? 4.627 9.400 7.294 1.00 71.38 94 GLN A N 1
ATOM 738 C CA . GLN A 1 94 ? 3.732 8.616 6.460 1.00 71.38 94 GLN A CA 1
ATOM 739 C C . GLN A 1 94 ? 3.853 7.125 6.795 1.00 71.38 94 GLN A C 1
ATOM 741 O O . GLN A 1 94 ? 4.886 6.508 6.540 1.00 71.38 94 GLN A O 1
ATOM 746 N N . ILE A 1 95 ? 2.758 6.546 7.297 1.00 75.81 95 ILE A N 1
ATOM 747 C CA . ILE A 1 95 ? 2.647 5.137 7.718 1.00 75.81 95 ILE A CA 1
ATOM 748 C C . ILE A 1 95 ? 3.160 4.182 6.630 1.00 75.81 95 ILE A C 1
ATOM 750 O O . ILE A 1 95 ? 4.155 3.500 6.822 1.00 75.81 95 ILE A O 1
ATOM 754 N N . ASP A 1 96 ? 2.524 4.208 5.460 1.00 78.50 96 ASP A N 1
ATOM 755 C CA . ASP A 1 96 ? 2.951 3.504 4.253 1.00 78.50 96 ASP A CA 1
ATOM 756 C C . ASP A 1 96 ? 2.578 4.364 3.047 1.00 78.50 96 ASP A C 1
ATOM 758 O O . ASP A 1 96 ? 1.519 5.008 3.039 1.00 78.50 96 ASP A O 1
ATOM 762 N N . TYR A 1 97 ? 3.433 4.367 2.021 1.00 81.62 97 TYR A N 1
ATOM 763 C CA . TYR A 1 97 ? 3.156 5.094 0.785 1.00 81.62 97 TYR A CA 1
ATOM 764 C C . TYR A 1 97 ? 2.003 4.473 0.003 1.00 81.62 97 TYR A C 1
ATOM 766 O O . TYR A 1 97 ? 1.159 5.190 -0.521 1.00 81.62 97 TYR A O 1
ATOM 774 N N . PHE A 1 98 ? 1.952 3.142 -0.028 1.00 84.88 98 PHE A N 1
ATOM 775 C CA . PHE A 1 98 ? 0.892 2.378 -0.674 1.00 84.88 98 PHE A CA 1
ATOM 776 C C . PHE A 1 98 ? 0.094 1.574 0.350 1.00 84.88 98 PHE A C 1
ATOM 778 O O . PHE A 1 98 ? 0.598 1.197 1.407 1.00 84.88 98 PHE A O 1
ATOM 785 N N . ASP A 1 99 ? -1.169 1.297 0.048 1.00 84.00 99 ASP A N 1
ATOM 786 C CA . ASP A 1 99 ? -1.987 0.371 0.819 1.00 84.00 99 ASP A CA 1
ATOM 787 C C . ASP A 1 99 ? -1.995 -0.985 0.132 1.00 84.00 99 ASP A C 1
ATOM 789 O O . ASP A 1 99 ? -2.819 -1.249 -0.738 1.00 84.00 99 ASP A O 1
ATOM 793 N N . PHE A 1 100 ? -1.056 -1.853 0.496 1.00 85.88 100 PHE A N 1
ATOM 794 C CA . PHE A 1 100 ? -0.976 -3.160 -0.144 1.00 85.88 100 PHE A CA 1
ATOM 795 C C . PHE A 1 100 ? -2.098 -4.115 0.245 1.00 85.88 100 PHE A C 1
ATOM 797 O O . PHE A 1 100 ? -2.417 -5.003 -0.537 1.00 85.88 100 PHE A O 1
ATOM 804 N N . ILE A 1 101 ? -2.734 -3.905 1.395 1.00 85.19 101 ILE A N 1
ATOM 805 C CA . ILE A 1 101 ? -3.881 -4.708 1.825 1.00 85.19 101 ILE A CA 1
ATOM 806 C C . ILE A 1 101 ? -5.082 -4.361 0.943 1.00 85.19 101 ILE A C 1
ATOM 808 O O . ILE A 1 101 ? -5.746 -5.240 0.399 1.00 85.19 101 ILE A O 1
ATOM 812 N N . THR A 1 102 ? -5.335 -3.068 0.748 1.00 82.94 102 THR A N 1
ATOM 813 C CA . THR A 1 102 ? -6.404 -2.598 -0.139 1.00 82.94 102 THR A CA 1
ATOM 814 C C . THR A 1 102 ? -6.079 -2.899 -1.604 1.00 82.94 102 THR A C 1
ATOM 816 O O . THR A 1 102 ? -6.951 -3.346 -2.347 1.00 82.94 102 THR A O 1
ATOM 819 N N . ALA A 1 103 ? -4.818 -2.755 -2.022 1.00 81.62 103 ALA A N 1
ATOM 820 C CA . ALA A 1 103 ? -4.380 -3.096 -3.374 1.00 81.62 103 ALA A CA 1
ATOM 821 C C . ALA A 1 103 ? -4.608 -4.581 -3.696 1.00 81.62 103 ALA A C 1
ATOM 823 O O . ALA A 1 103 ? -5.029 -4.892 -4.805 1.00 81.62 103 ALA A O 1
ATOM 824 N N . GLU A 1 104 ? -4.385 -5.488 -2.741 1.00 81.00 104 GLU A N 1
ATOM 825 C CA . GLU A 1 104 ? -4.698 -6.913 -2.901 1.00 81.00 104 GLU A CA 1
ATOM 826 C C . GLU A 1 104 ? -6.182 -7.132 -3.190 1.00 81.00 104 GLU A C 1
ATOM 828 O O . GLU A 1 104 ? -6.529 -7.816 -4.150 1.00 81.00 104 GLU A O 1
ATOM 833 N N . LYS A 1 105 ? -7.061 -6.480 -2.420 1.00 79.44 105 LYS A N 1
ATOM 834 C CA . LYS A 1 105 ? -8.514 -6.592 -2.594 1.00 79.44 105 LYS A CA 1
ATOM 835 C C . LYS A 1 105 ? -8.996 -6.035 -3.941 1.00 79.44 105 LYS A C 1
ATOM 837 O O . LYS A 1 105 ? -9.861 -6.640 -4.566 1.00 79.44 105 LYS A O 1
ATOM 842 N N . ILE A 1 106 ? -8.453 -4.898 -4.390 1.00 77.88 106 ILE A N 1
ATOM 843 C CA . ILE A 1 106 ? -8.892 -4.217 -5.625 1.00 77.88 106 ILE A CA 1
ATOM 844 C C . ILE A 1 106 ? -8.282 -4.863 -6.877 1.00 77.88 106 ILE A C 1
ATOM 846 O O . ILE A 1 106 ? -8.953 -5.041 -7.896 1.00 77.88 106 ILE A O 1
ATOM 850 N N . PHE A 1 107 ? -6.989 -5.183 -6.834 1.00 75.69 107 PHE A N 1
ATOM 851 C CA . PHE A 1 107 ? -6.220 -5.566 -8.020 1.00 75.69 107 PHE A CA 1
ATOM 852 C C . PHE A 1 107 ? -5.925 -7.061 -8.108 1.00 75.69 107 PHE A C 1
ATOM 854 O O . PHE A 1 107 ? -5.576 -7.519 -9.196 1.00 75.69 107 PHE A O 1
ATOM 861 N N . GLY A 1 108 ? -6.103 -7.828 -7.027 1.00 69.50 108 GLY A N 1
ATOM 862 C CA . GLY A 1 108 ? -5.819 -9.266 -6.994 1.00 69.50 108 GLY A CA 1
ATOM 863 C C . GLY A 1 108 ? -6.589 -10.082 -8.036 1.00 69.50 108 GLY A C 1
ATOM 864 O O . GLY A 1 108 ? -6.088 -11.100 -8.496 1.00 69.50 108 GLY A O 1
ATOM 865 N N . TYR A 1 109 ? -7.757 -9.600 -8.473 1.00 64.56 109 TYR A N 1
ATOM 866 C CA . TYR A 1 109 ? -8.567 -10.241 -9.516 1.00 64.56 109 TYR A CA 1
ATOM 867 C C . TYR A 1 109 ? -8.215 -9.795 -10.946 1.00 64.56 109 TYR A C 1
ATOM 869 O O . TYR A 1 109 ? -8.566 -10.479 -11.902 1.00 64.56 109 TYR A O 1
ATOM 877 N N . ASN A 1 110 ? -7.540 -8.650 -11.106 1.00 64.50 110 ASN A N 1
ATOM 878 C CA . ASN A 1 110 ? -7.346 -7.984 -12.401 1.00 64.50 110 ASN A CA 1
ATOM 879 C C . ASN A 1 110 ? -5.956 -8.212 -13.016 1.00 64.50 110 ASN A C 1
ATOM 881 O O . ASN A 1 110 ? -5.753 -7.931 -14.195 1.00 64.50 110 ASN A O 1
ATOM 885 N N . TYR A 1 111 ? -4.994 -8.715 -12.239 1.00 62.72 111 TYR A N 1
ATOM 886 C CA . TYR A 1 111 ? -3.663 -9.071 -12.728 1.00 62.72 111 TYR A CA 1
ATOM 887 C C . TYR A 1 111 ? -3.426 -10.555 -12.524 1.00 62.72 111 TYR A C 1
ATOM 889 O O . TYR A 1 111 ? -3.429 -11.021 -11.390 1.00 62.72 111 TYR A O 1
ATOM 897 N N . GLY A 1 112 ? -3.149 -11.280 -13.611 1.00 64.38 112 GLY A N 1
ATOM 898 C CA . GLY A 1 112 ? -2.950 -12.731 -13.565 1.00 64.38 112 GLY A CA 1
ATOM 899 C C . GLY A 1 112 ? -1.940 -13.194 -12.505 1.00 64.38 112 GLY A C 1
ATOM 900 O O . GLY A 1 112 ? -2.153 -14.232 -11.889 1.00 64.38 112 GLY A O 1
ATOM 901 N N . VAL A 1 113 ? -0.869 -12.423 -12.240 1.00 67.94 113 VAL A N 1
ATOM 902 C CA . VAL A 1 113 ? 0.121 -12.737 -11.190 1.00 67.94 113 VAL A CA 1
ATOM 903 C C . VAL A 1 113 ? 0.540 -11.478 -10.419 1.00 67.94 113 VAL A C 1
ATOM 905 O O . VAL A 1 113 ? 1.627 -10.936 -10.625 1.00 67.94 113 VAL A O 1
ATOM 908 N N . MET A 1 114 ? -0.305 -11.007 -9.499 1.00 80.31 114 MET A N 1
ATOM 909 C CA . MET A 1 114 ? 0.099 -10.053 -8.459 1.00 80.31 114 MET A CA 1
ATOM 910 C C . MET A 1 114 ? 0.434 -10.814 -7.170 1.00 80.31 114 MET A C 1
ATOM 912 O O . MET A 1 114 ? -0.402 -11.507 -6.604 1.00 80.31 114 MET A O 1
ATOM 916 N N . LYS A 1 115 ? 1.680 -10.704 -6.705 1.00 86.88 115 LYS A N 1
ATOM 917 C CA . LYS A 1 115 ? 2.149 -11.246 -5.426 1.00 86.88 115 LYS A CA 1
ATOM 918 C C . LYS A 1 115 ? 2.374 -10.099 -4.463 1.00 86.88 115 LYS A C 1
ATOM 920 O O . LYS A 1 115 ? 3.210 -9.232 -4.719 1.00 86.88 115 LYS A O 1
ATOM 925 N N . ILE A 1 116 ? 1.657 -10.109 -3.352 1.00 86.25 116 ILE A N 1
ATOM 926 C CA . ILE A 1 116 ? 1.729 -9.059 -2.343 1.00 86.25 116 ILE A CA 1
ATOM 927 C C . ILE A 1 116 ? 2.206 -9.682 -1.040 1.00 86.25 116 ILE A C 1
ATOM 929 O O . ILE A 1 116 ? 1.786 -10.768 -0.655 1.00 86.25 116 ILE A O 1
ATOM 933 N N . SER A 1 117 ? 3.114 -8.991 -0.365 1.00 87.06 117 SER A N 1
ATOM 934 C CA . SER A 1 117 ? 3.502 -9.302 1.001 1.00 87.06 117 SER A CA 1
ATOM 935 C C . SER A 1 117 ? 3.423 -8.021 1.821 1.00 87.06 117 SER A C 1
ATOM 937 O O . SER A 1 117 ? 4.372 -7.230 1.816 1.00 87.06 117 SER A O 1
ATOM 939 N N . PRO A 1 118 ? 2.304 -7.797 2.537 1.00 83.06 118 PRO A N 1
ATOM 940 C CA . PRO A 1 118 ? 2.165 -6.642 3.417 1.00 83.06 118 PRO A CA 1
ATOM 941 C C . PRO A 1 118 ? 3.218 -6.652 4.532 1.00 83.06 118 PRO A C 1
ATOM 943 O O . PRO A 1 118 ? 3.738 -5.602 4.888 1.00 83.06 118 PRO A O 1
ATOM 946 N N . THR A 1 119 ? 3.609 -7.839 5.017 1.00 82.75 119 THR A N 1
ATOM 947 C CA . THR A 1 119 ? 4.682 -8.002 6.012 1.00 82.75 119 THR A CA 1
ATOM 948 C C . THR A 1 119 ? 6.030 -7.494 5.505 1.00 82.75 119 THR A C 1
ATOM 950 O O . THR A 1 119 ? 6.760 -6.847 6.246 1.00 82.75 119 THR A O 1
ATOM 953 N N . LEU A 1 120 ? 6.374 -7.782 4.246 1.00 85.12 120 LEU A N 1
ATOM 954 C CA . LEU A 1 120 ? 7.623 -7.307 3.643 1.00 85.12 120 LEU A CA 1
ATOM 955 C C . LEU A 1 120 ? 7.498 -5.891 3.065 1.00 85.12 120 LEU A C 1
ATOM 957 O O . LEU A 1 120 ? 8.487 -5.356 2.570 1.00 85.12 120 LEU A O 1
ATOM 961 N N . GLY A 1 121 ? 6.297 -5.303 3.078 1.00 86.25 121 GLY A N 1
ATOM 962 C CA . GLY A 1 121 ? 6.032 -4.020 2.439 1.00 86.25 121 GLY A CA 1
ATOM 963 C C . GLY A 1 121 ? 6.363 -4.050 0.949 1.00 86.25 121 GLY A C 1
ATOM 964 O O . GLY A 1 121 ? 6.985 -3.115 0.449 1.00 86.25 121 GLY A O 1
ATOM 965 N N . ILE A 1 122 ? 5.987 -5.116 0.234 1.00 89.19 122 ILE A N 1
ATOM 966 C CA . ILE A 1 122 ? 6.267 -5.255 -1.201 1.00 89.19 122 ILE A CA 1
ATOM 967 C C . ILE A 1 122 ? 5.078 -5.827 -1.972 1.00 89.19 122 ILE A C 1
ATOM 969 O O . ILE A 1 122 ? 4.415 -6.767 -1.532 1.00 89.19 122 ILE A O 1
ATOM 973 N N . ALA A 1 123 ? 4.861 -5.299 -3.169 1.00 89.94 123 ALA A N 1
ATOM 974 C CA . ALA A 1 123 ? 3.996 -5.867 -4.187 1.00 89.94 123 ALA A CA 1
ATOM 975 C C . ALA A 1 123 ? 4.799 -6.097 -5.470 1.00 89.94 123 ALA A C 1
ATOM 977 O O . ALA A 1 123 ? 5.566 -5.237 -5.899 1.00 89.94 123 ALA A O 1
ATOM 978 N N . ARG A 1 124 ? 4.613 -7.254 -6.101 1.00 90.88 124 ARG A N 1
ATOM 979 C CA . ARG A 1 124 ? 5.173 -7.586 -7.410 1.00 90.88 124 ARG A CA 1
ATOM 980 C C . ARG A 1 124 ? 4.050 -7.987 -8.347 1.00 90.88 124 ARG A C 1
ATOM 982 O O . ARG A 1 124 ? 3.261 -8.855 -8.002 1.00 90.88 124 ARG A O 1
ATOM 989 N N . PHE A 1 125 ? 4.015 -7.411 -9.534 1.00 88.06 125 PHE A N 1
ATOM 990 C CA . PHE A 1 125 ? 3.030 -7.752 -10.554 1.00 88.06 125 PHE A CA 1
ATOM 991 C C . PHE A 1 125 ? 3.625 -7.591 -11.947 1.00 88.06 125 PHE A C 1
ATOM 993 O O . PHE A 1 125 ? 4.707 -7.024 -12.110 1.00 88.06 125 PHE A O 1
ATOM 1000 N N . GLU A 1 126 ? 2.939 -8.136 -12.943 1.00 87.31 126 GLU A N 1
ATOM 1001 C CA . GLU A 1 126 ? 3.323 -8.016 -14.345 1.00 87.31 126 GLU A CA 1
ATOM 1002 C C . GLU A 1 126 ? 2.326 -7.132 -15.095 1.00 87.31 126 GLU A C 1
ATOM 1004 O O . GLU A 1 126 ? 1.115 -7.285 -14.936 1.00 87.31 126 GLU A O 1
ATOM 1009 N N . VAL A 1 127 ? 2.839 -6.197 -15.896 1.00 82.94 127 VAL A N 1
ATOM 1010 C CA . VAL A 1 127 ? 2.046 -5.327 -16.777 1.00 82.94 127 VAL A CA 1
ATOM 1011 C C . VAL A 1 127 ? 2.706 -5.328 -18.147 1.00 82.94 127 VAL A C 1
ATOM 1013 O O . VAL A 1 127 ? 3.883 -4.994 -18.255 1.00 82.94 127 VAL A O 1
ATOM 1016 N N . ASP A 1 128 ? 1.975 -5.723 -19.189 1.00 85.56 128 ASP A N 1
ATOM 1017 C CA . ASP A 1 128 ? 2.467 -5.752 -20.574 1.00 85.56 128 ASP A CA 1
ATOM 1018 C C . ASP A 1 128 ? 3.826 -6.477 -20.724 1.00 85.56 128 ASP A C 1
ATOM 1020 O O . ASP A 1 128 ? 4.755 -5.955 -21.352 1.00 85.56 128 ASP A O 1
ATOM 1024 N N . GLY A 1 129 ? 3.987 -7.635 -20.067 1.00 85.69 129 GLY A N 1
ATOM 1025 C CA . GLY A 1 129 ? 5.227 -8.430 -20.072 1.00 85.69 129 GLY A CA 1
ATOM 1026 C C . GLY A 1 129 ? 6.362 -7.895 -19.184 1.00 85.69 129 GLY A C 1
ATOM 1027 O O . GLY A 1 129 ? 7.468 -8.444 -19.186 1.00 85.69 129 GLY A O 1
ATOM 1028 N N . LYS A 1 130 ? 6.128 -6.816 -18.426 1.00 89.06 130 LYS A N 1
ATOM 1029 C CA . LYS A 1 130 ? 7.142 -6.131 -17.607 1.00 89.06 130 LYS A CA 1
ATOM 1030 C C . LYS A 1 130 ? 6.909 -6.397 -16.137 1.00 89.06 130 LYS A C 1
ATOM 1032 O O . LYS A 1 130 ? 5.799 -6.246 -15.630 1.00 89.06 130 LYS A O 1
ATOM 1037 N N . ALA A 1 131 ? 7.981 -6.733 -15.432 1.00 90.38 131 ALA A N 1
ATOM 1038 C CA . ALA A 1 131 ? 7.907 -6.957 -13.998 1.00 90.38 131 ALA A CA 1
ATOM 1039 C C . ALA A 1 131 ? 7.962 -5.617 -13.257 1.00 90.38 131 ALA A C 1
ATOM 1041 O O . ALA A 1 131 ? 8.959 -4.895 -13.346 1.00 90.38 131 ALA A O 1
ATOM 1042 N N . VAL A 1 132 ? 6.915 -5.327 -12.491 1.00 91.81 132 VAL A N 1
ATOM 1043 C CA . VAL A 1 132 ? 6.816 -4.166 -11.610 1.00 91.81 132 VAL A CA 1
ATOM 1044 C C . VAL A 1 132 ? 6.975 -4.620 -10.163 1.00 91.81 132 VAL A C 1
ATOM 1046 O O . VAL A 1 132 ? 6.359 -5.598 -9.739 1.00 91.81 132 VAL A O 1
ATOM 1049 N N . MET A 1 133 ? 7.806 -3.920 -9.396 1.00 93.06 133 MET A N 1
ATOM 1050 C CA . MET A 1 133 ? 7.949 -4.105 -7.952 1.00 93.06 133 MET A CA 1
ATOM 1051 C C . MET A 1 133 ? 7.685 -2.772 -7.263 1.00 93.06 133 MET A C 1
ATOM 1053 O O . MET A 1 133 ? 8.386 -1.802 -7.524 1.00 93.06 133 MET A O 1
ATOM 1057 N N . ALA A 1 134 ? 6.692 -2.721 -6.389 1.00 91.88 134 ALA A N 1
ATOM 1058 C CA . ALA A 1 134 ? 6.380 -1.560 -5.573 1.00 91.88 134 ALA A CA 1
ATOM 1059 C C . ALA A 1 134 ? 6.661 -1.867 -4.108 1.00 91.88 134 ALA A C 1
ATOM 1061 O O . ALA A 1 134 ? 6.372 -2.962 -3.629 1.00 91.88 134 ALA A O 1
ATOM 1062 N N . PHE A 1 135 ? 7.192 -0.887 -3.397 1.00 89.94 135 PHE A N 1
ATOM 1063 C CA . PHE A 1 135 ? 7.551 -0.993 -1.994 1.00 89.94 135 PHE A CA 1
ATOM 1064 C C . PHE A 1 135 ? 6.689 -0.033 -1.182 1.00 89.94 135 PHE A C 1
ATOM 1066 O O . PHE A 1 135 ? 6.363 1.062 -1.646 1.00 89.94 135 PHE A O 1
ATOM 1073 N N . SER A 1 136 ? 6.329 -0.407 0.045 1.00 85.81 136 SER A N 1
ATOM 1074 C CA . SER A 1 136 ? 5.537 0.464 0.921 1.00 85.81 136 SER A CA 1
ATOM 1075 C C . SER A 1 136 ? 6.333 1.715 1.296 1.00 85.81 136 SER A C 1
ATOM 1077 O O . SER A 1 136 ? 5.759 2.736 1.679 1.00 85.81 136 SER A O 1
ATOM 1079 N N . ASP A 1 137 ? 7.652 1.663 1.058 1.00 84.19 137 ASP 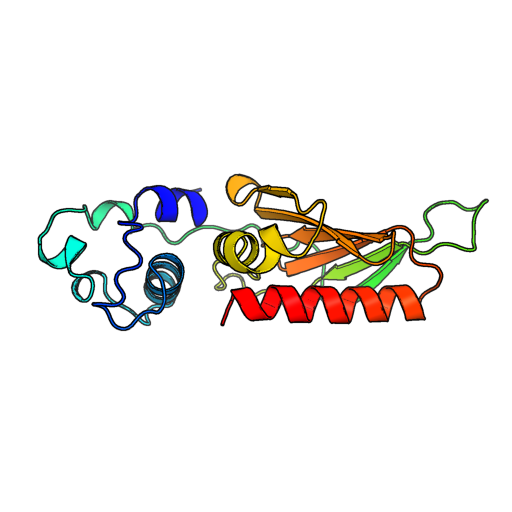A N 1
ATOM 1080 C CA . ASP A 1 137 ? 8.558 2.787 1.147 1.00 84.19 137 ASP A CA 1
ATOM 1081 C C . ASP A 1 137 ? 8.431 3.843 0.018 1.00 84.19 137 ASP A C 1
ATOM 1083 O O . ASP A 1 137 ? 9.120 4.864 0.058 1.00 84.19 137 ASP A O 1
ATOM 1087 N N . GLY A 1 138 ? 7.520 3.654 -0.940 1.00 86.81 138 GLY A N 1
ATOM 1088 C CA . GLY A 1 138 ? 7.293 4.578 -2.053 1.00 86.81 138 GLY A CA 1
ATOM 1089 C C . GLY A 1 138 ? 8.237 4.366 -3.235 1.00 86.81 138 GLY A C 1
ATOM 1090 O O . GLY A 1 138 ? 8.121 5.077 -4.234 1.00 86.81 138 GLY A O 1
ATOM 1091 N N . ARG A 1 139 ? 9.150 3.391 -3.175 1.00 91.12 139 ARG A N 1
ATOM 1092 C CA . ARG A 1 139 ? 9.922 2.988 -4.352 1.00 91.12 139 ARG A CA 1
ATOM 1093 C C . ARG A 1 139 ? 9.071 2.150 -5.295 1.00 91.12 139 ARG A C 1
ATOM 1095 O O . ARG A 1 139 ? 8.288 1.302 -4.862 1.00 91.12 139 ARG A O 1
ATOM 1102 N N . VAL A 1 140 ? 9.252 2.356 -6.595 1.00 92.56 140 VAL A N 1
ATOM 1103 C CA . VAL A 1 140 ? 8.674 1.505 -7.642 1.00 92.56 140 VAL A CA 1
ATOM 1104 C C . VAL A 1 140 ? 9.735 1.216 -8.696 1.00 92.56 140 VAL A C 1
ATOM 1106 O O . VAL A 1 140 ? 10.411 2.119 -9.177 1.00 92.56 140 VAL A O 1
ATOM 1109 N N . LEU A 1 141 ? 9.878 -0.051 -9.059 1.00 93.19 141 LEU A N 1
ATOM 1110 C CA . LEU A 1 141 ? 10.837 -0.560 -10.028 1.00 93.19 141 LEU A CA 1
ATOM 1111 C C . LEU A 1 141 ? 10.082 -1.201 -11.190 1.00 93.19 141 LEU A C 1
ATOM 1113 O O . LEU A 1 141 ? 9.222 -2.047 -10.965 1.00 93.19 141 LEU A O 1
ATOM 1117 N N . VAL A 1 142 ? 10.447 -0.858 -12.419 1.00 92.75 142 VAL A N 1
ATOM 1118 C CA . VAL A 1 142 ? 10.004 -1.529 -13.646 1.00 92.75 142 VAL A CA 1
ATOM 1119 C C . VAL A 1 142 ? 11.219 -2.175 -14.293 1.00 92.75 142 VAL A C 1
ATOM 1121 O O . VAL A 1 142 ? 12.221 -1.506 -14.544 1.00 92.75 142 VAL A O 1
ATOM 1124 N N . ARG A 1 143 ? 11.141 -3.476 -14.565 1.00 90.25 143 ARG A N 1
ATOM 1125 C CA . ARG A 1 143 ? 12.174 -4.237 -15.282 1.00 90.25 143 ARG A CA 1
ATOM 1126 C C . ARG A 1 143 ? 11.687 -4.612 -16.676 1.00 90.25 143 ARG A C 1
ATOM 1128 O O . ARG A 1 143 ? 10.498 -4.872 -16.853 1.00 90.25 143 ARG A O 1
ATOM 1135 N N . ARG A 1 144 ? 12.637 -4.759 -17.607 1.00 86.62 144 ARG A N 1
ATOM 1136 C CA . ARG A 1 144 ? 12.405 -5.191 -19.001 1.00 86.62 144 ARG A CA 1
ATOM 1137 C C . ARG A 1 144 ? 11.539 -4.213 -19.809 1.00 86.62 144 ARG A C 1
ATOM 1139 O O . ARG A 1 144 ? 10.740 -4.640 -20.634 1.00 86.62 144 ARG A O 1
ATOM 1146 N N . ALA A 1 145 ? 11.662 -2.912 -19.549 1.00 88.19 145 ALA A N 1
ATOM 1147 C CA . ALA A 1 145 ? 11.042 -1.914 -20.415 1.00 88.19 145 ALA A CA 1
ATOM 1148 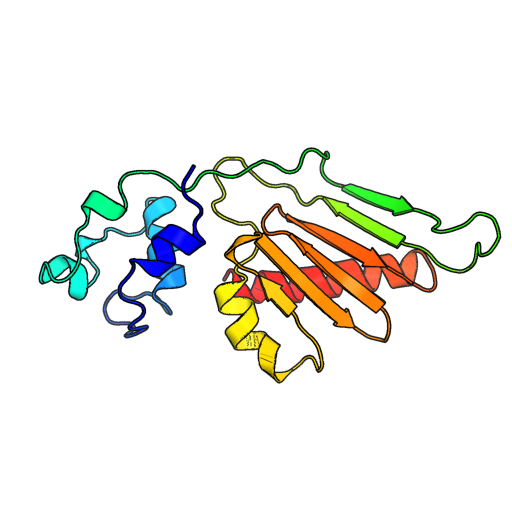C C . ALA A 1 145 ? 11.804 -1.831 -21.744 1.00 88.19 145 ALA A C 1
ATOM 1150 O O . ALA A 1 145 ? 13.020 -2.024 -21.761 1.00 88.19 145 ALA A O 1
ATOM 1151 N N . LEU A 1 146 ? 11.094 -1.533 -22.829 1.00 87.38 146 LEU A N 1
ATOM 1152 C CA . LEU A 1 146 ? 11.656 -1.468 -24.183 1.00 87.38 146 LEU A CA 1
ATOM 1153 C C . LEU A 1 146 ? 12.544 -0.243 -24.397 1.00 87.38 146 LEU A C 1
ATOM 1155 O O . LEU A 1 146 ? 13.448 -0.276 -25.212 1.00 87.38 146 LEU A O 1
ATOM 1159 N N . ASP A 1 147 ? 12.256 0.852 -23.700 1.00 87.31 147 ASP A N 1
ATOM 1160 C CA . ASP A 1 147 ? 13.044 2.078 -23.721 1.00 87.31 147 ASP A CA 1
ATOM 1161 C C . ASP A 1 147 ? 12.697 2.947 -22.494 1.00 87.31 147 ASP A C 1
ATOM 1163 O O . ASP A 1 147 ? 11.909 2.566 -21.619 1.00 87.31 147 ASP A O 1
ATOM 1167 N N . LYS A 1 148 ? 13.283 4.149 -22.406 1.00 89.06 148 LYS A N 1
ATOM 1168 C CA . LYS A 1 148 ? 13.004 5.098 -21.313 1.00 89.06 148 LYS A CA 1
ATOM 1169 C C . LYS A 1 148 ? 11.558 5.612 -21.309 1.00 89.06 148 LYS A C 1
ATOM 1171 O O . LYS A 1 148 ? 11.023 5.884 -20.234 1.00 89.06 148 LYS A O 1
ATOM 1176 N N . LYS A 1 149 ? 10.930 5.777 -22.478 1.00 90.38 149 LYS A N 1
ATOM 1177 C CA . LYS A 1 149 ? 9.564 6.307 -22.613 1.00 90.38 149 LYS A CA 1
ATOM 1178 C C . LYS A 1 149 ? 8.547 5.278 -22.131 1.00 90.38 149 LYS A C 1
ATOM 1180 O O . LYS A 1 149 ? 7.656 5.620 -21.354 1.00 90.38 149 LYS A O 1
ATOM 1185 N N . ASP A 1 150 ? 8.720 4.029 -22.538 1.00 90.31 150 ASP A N 1
ATOM 1186 C CA . ASP A 1 150 ? 7.960 2.880 -22.065 1.00 90.31 150 ASP A CA 1
ATOM 1187 C C . ASP A 1 150 ? 8.144 2.695 -20.552 1.00 90.31 150 ASP A C 1
ATOM 1189 O O . ASP A 1 150 ? 7.166 2.658 -19.807 1.00 90.31 150 ASP A O 1
ATOM 1193 N N . ALA A 1 151 ? 9.385 2.729 -20.055 1.00 90.25 151 ALA A N 1
ATOM 1194 C CA . ALA A 1 151 ? 9.656 2.644 -18.621 1.00 90.25 151 ALA A CA 1
ATOM 1195 C C . ALA A 1 151 ? 8.930 3.739 -17.817 1.00 90.25 151 ALA A C 1
ATOM 1197 O O . ALA A 1 151 ? 8.290 3.453 -16.802 1.00 90.25 151 ALA A O 1
ATOM 1198 N N . PHE A 1 152 ? 8.977 4.991 -18.286 1.00 90.94 152 PHE A N 1
ATOM 1199 C CA . PHE A 1 152 ? 8.269 6.106 -17.659 1.00 90.94 152 PHE A CA 1
ATOM 1200 C C . PHE A 1 152 ? 6.748 5.914 -17.678 1.00 90.94 152 PHE A C 1
ATOM 1202 O O . PHE A 1 152 ? 6.077 6.147 -16.668 1.00 90.94 152 PHE A O 1
ATOM 1209 N N . TRP A 1 153 ? 6.192 5.471 -18.808 1.00 91.75 153 TRP A N 1
ATOM 1210 C CA . TRP A 1 153 ? 4.762 5.204 -18.941 1.00 91.75 153 TRP A CA 1
ATOM 1211 C C . TRP A 1 153 ? 4.288 4.135 -17.952 1.00 91.75 153 TRP A C 1
ATOM 1213 O O . TRP A 1 153 ? 3.264 4.310 -17.281 1.00 91.75 153 TRP A O 1
ATOM 1223 N N . GLN A 1 154 ? 5.066 3.065 -17.807 1.00 91.56 154 GLN A N 1
ATOM 1224 C CA . GLN A 1 154 ? 4.761 1.954 -16.911 1.00 91.56 154 GLN A CA 1
ATOM 1225 C C . GLN A 1 154 ? 4.901 2.350 -15.442 1.00 91.56 154 GLN A C 1
ATOM 1227 O O . GLN A 1 154 ? 4.021 2.028 -14.640 1.00 91.56 154 GLN A O 1
ATOM 1232 N N . LEU A 1 155 ? 5.932 3.129 -15.092 1.00 91.31 155 LEU A N 1
ATOM 1233 C CA . LEU A 1 155 ? 6.068 3.727 -13.761 1.00 91.31 155 LEU A CA 1
ATOM 1234 C C . LEU A 1 155 ? 4.841 4.580 -13.422 1.00 91.31 155 LEU A C 1
ATOM 1236 O O . LEU A 1 155 ? 4.170 4.335 -12.419 1.00 91.31 155 LEU A O 1
ATOM 1240 N N . ARG A 1 156 ? 4.497 5.540 -14.287 1.00 90.62 156 ARG A N 1
ATOM 1241 C CA . ARG A 1 156 ? 3.354 6.446 -14.095 1.00 90.62 156 ARG A CA 1
ATOM 1242 C C . ARG A 1 156 ? 2.045 5.683 -13.910 1.00 90.62 156 ARG A C 1
ATOM 1244 O O . ARG A 1 156 ? 1.265 6.012 -13.017 1.00 90.62 156 ARG A O 1
ATOM 1251 N N . THR A 1 157 ? 1.791 4.687 -14.753 1.00 89.19 157 THR A N 1
ATOM 1252 C CA . THR A 1 157 ? 0.548 3.906 -14.721 1.00 89.19 157 THR A CA 1
ATOM 1253 C C . THR A 1 157 ? 0.467 3.041 -13.465 1.00 89.19 157 THR A C 1
ATOM 1255 O O . THR A 1 157 ? -0.561 3.042 -12.788 1.00 89.19 157 THR A O 1
ATOM 1258 N N . SER A 1 158 ? 1.564 2.377 -13.100 1.00 88.69 158 SER A N 1
ATOM 1259 C CA . SER A 1 158 ? 1.646 1.541 -11.898 1.00 88.69 158 SER A CA 1
ATOM 1260 C C . SER A 1 158 ? 1.426 2.351 -10.622 1.00 88.69 158 SER A C 1
ATOM 1262 O O . SER A 1 158 ? 0.610 1.975 -9.784 1.00 88.69 158 SER A O 1
ATOM 1264 N N . ILE A 1 159 ? 2.086 3.507 -10.501 1.00 89.31 159 ILE A N 1
ATOM 1265 C CA . ILE A 1 159 ? 1.959 4.390 -9.333 1.00 89.31 159 ILE A CA 1
ATOM 1266 C C . ILE A 1 159 ? 0.526 4.893 -9.189 1.00 89.31 159 ILE A C 1
ATOM 1268 O O . ILE A 1 159 ? -0.026 4.837 -8.097 1.00 89.31 159 ILE A O 1
ATOM 1272 N N . ARG A 1 160 ? -0.105 5.348 -10.279 1.00 86.81 160 ARG A N 1
ATOM 1273 C CA . ARG A 1 160 ? -1.491 5.846 -10.243 1.00 86.81 160 ARG A CA 1
ATOM 1274 C C . ARG A 1 160 ? -2.486 4.786 -9.794 1.00 86.81 160 ARG A C 1
ATOM 1276 O O . ARG A 1 160 ? -3.402 5.098 -9.043 1.00 86.81 160 ARG A O 1
ATOM 1283 N N . ARG A 1 161 ? -2.298 3.542 -10.235 1.00 83.31 161 ARG A N 1
ATOM 1284 C CA . ARG A 1 161 ? -3.137 2.419 -9.808 1.00 83.31 161 ARG A CA 1
ATOM 1285 C C . ARG A 1 161 ? -2.945 2.137 -8.321 1.00 83.31 161 ARG A C 1
ATOM 1287 O O . ARG A 1 161 ? -3.919 2.102 -7.586 1.00 83.31 161 ARG A O 1
ATOM 1294 N N . LEU A 1 162 ? -1.702 2.028 -7.858 1.00 84.62 162 LEU A N 1
ATOM 1295 C CA . LEU A 1 162 ? -1.418 1.789 -6.440 1.00 84.62 162 LEU A CA 1
ATOM 1296 C C . LEU A 1 162 ? -1.870 2.946 -5.539 1.00 84.62 162 LEU A C 1
ATOM 1298 O O . LEU A 1 162 ? -2.290 2.709 -4.411 1.00 84.62 162 LEU A O 1
ATOM 1302 N N . TRP A 1 163 ? -1.838 4.183 -6.039 1.00 81.31 163 TRP A N 1
ATOM 1303 C CA . TRP A 1 163 ? -2.367 5.346 -5.329 1.00 81.31 163 TRP A CA 1
ATOM 1304 C C . TRP A 1 163 ? -3.868 5.226 -5.061 1.00 81.31 163 TRP A C 1
ATOM 1306 O O . TRP A 1 163 ? -4.331 5.605 -3.989 1.00 81.31 163 TRP A O 1
ATOM 1316 N N . ALA A 1 164 ? -4.628 4.655 -5.999 1.00 72.81 164 ALA A N 1
ATOM 1317 C CA . ALA A 1 164 ? -6.063 4.442 -5.828 1.00 72.81 164 ALA A CA 1
ATOM 1318 C C . ALA A 1 164 ? -6.404 3.485 -4.671 1.00 72.81 164 ALA A C 1
ATOM 1320 O O . ALA A 1 164 ? -7.543 3.467 -4.236 1.00 72.81 164 ALA A O 1
ATOM 1321 N N . ALA A 1 165 ? -5.441 2.709 -4.159 1.00 73.69 165 ALA A N 1
ATOM 1322 C CA . ALA A 1 165 ? -5.650 1.883 -2.972 1.00 73.69 165 ALA A CA 1
ATOM 1323 C C . ALA A 1 165 ? -5.470 2.653 -1.649 1.00 73.69 165 ALA A C 1
ATOM 1325 O O . ALA A 1 165 ? -5.840 2.144 -0.597 1.00 73.69 165 ALA A O 1
ATOM 1326 N N . VAL A 1 166 ? -4.865 3.846 -1.678 1.00 70.31 166 VAL A N 1
ATOM 1327 C CA . VAL A 1 166 ? -4.543 4.651 -0.482 1.00 70.31 166 VAL A CA 1
ATOM 1328 C C . VAL A 1 166 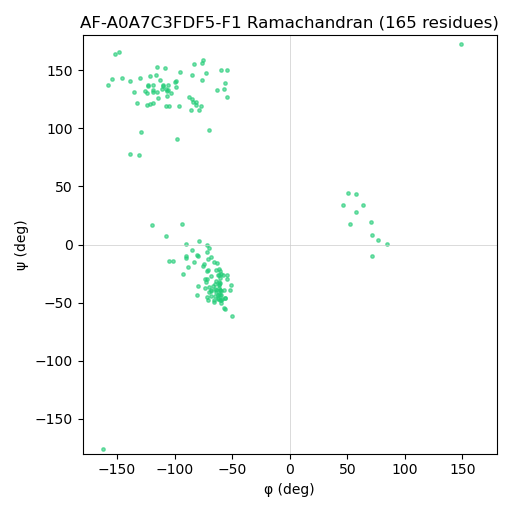? -5.652 5.655 -0.141 1.00 70.31 166 VAL A C 1
ATOM 1330 O O . VAL A 1 166 ? -5.762 6.060 1.018 1.00 70.31 166 VAL A O 1
ATOM 1333 N N . ASN A 1 167 ? -6.443 6.053 -1.142 1.00 55.22 167 ASN A N 1
ATOM 1334 C CA . ASN A 1 167 ? -7.562 6.998 -1.045 1.00 55.22 167 ASN A CA 1
ATOM 1335 C C . ASN A 1 167 ? -8.900 6.261 -0.983 1.00 55.22 167 ASN A C 1
ATOM 1337 O O . ASN A 1 167 ? -9.790 6.761 -0.261 1.00 55.22 167 ASN A O 1
#

Foldseek 3Di:
DDALVNLLVQFPQPCPCQLVDNTSSRQLQCVLVVNHDPCSDPCVVVVVGDPVSNPDRHFDDADPDDFDKDWDQPDPVCNQFIKMKGQHDDDRSRSFLFDQVLCCVPCVVPFPDWDDDSVQQWIWGDDPNWIWIAGSNRMIMIGGQRDPVSNVVCVVVVSVSRNVSND

Solvent-accessible surface area (backbone atoms only — not comparabl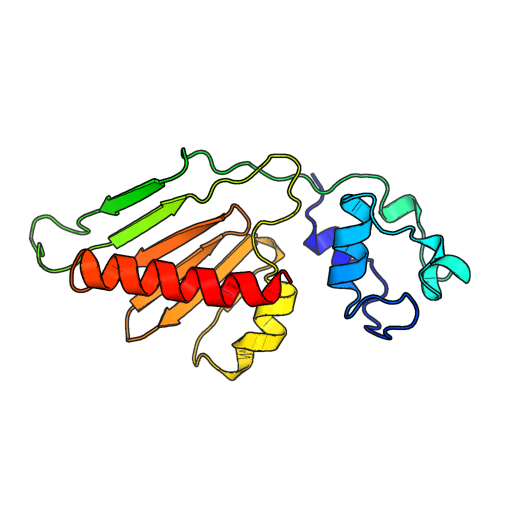e to full-atom values): 9625 Å² total; per-residue (Å²): 131,55,42,60,54,63,50,53,71,74,45,88,72,69,52,75,42,86,59,80,29,90,28,47,67,56,41,54,52,30,35,79,68,75,72,43,60,67,70,58,30,68,55,44,59,69,60,76,48,73,70,79,78,64,72,70,75,54,58,71,75,69,57,95,56,74,65,48,79,46,79,42,70,84,39,93,89,48,75,60,36,27,27,31,38,35,29,45,88,65,58,90,86,52,77,51,65,41,30,57,70,48,35,46,72,71,42,53,85,77,33,98,60,58,51,73,35,61,88,77,33,37,37,36,34,63,56,96,91,19,49,35,40,39,33,27,46,34,36,39,36,39,37,70,19,71,34,72,68,53,33,50,52,51,52,54,53,52,51,55,57,46,48,65,37,65,112

Secondary structure (DSSP, 8-state):
---HHHHHHHS------TTS-SSHHHHHHHHHTTS--GGGSHHHHTTSS-GGGG-SPPP-PPPSS-SEEEEE-S-TT-TT-EEEEEE----TT-S-SS-HHHHHHHHTTTSTT-EEETTTTEEEEEETTEEEEEETTSEEEEEEESSHHHHHHHHHHHHHHHHTTT-

Mean predicted aligned error: 6.44 Å

Nearest PDB structures (foldseek):
  1mp9-assembly1_B  TM=7.814E-01  e=1.661E-02  Sulfolobus acidocaldarius
  4b0a-assembly1_A  TM=7.129E-01  e=4.120E-02  Saccharomyces cerevisiae
  7zke-assembly1_D  TM=7.197E-01  e=5.925E-02  Thermochaetoides thermophila
  5lop-assembly1_B  TM=2.839E-01  e=1.561E-01  Kluyveromyces lactis NRRL Y-1140
  5lon-assembly1_B  TM=2.395E-01  e=4.115E-01  Kluyveromyces lactis NRRL Y-1140

Radius of gyration: 18.03 Å; Cα contacts (8 Å, |Δi|>4): 277; chains: 1; bounding box: 46×25×51 Å

pLDDT: mean 84.77, std 9.8, range [55.22, 96.81]